Protein AF-D9PFN3-F1 (afdb_monomer_lite)

Structu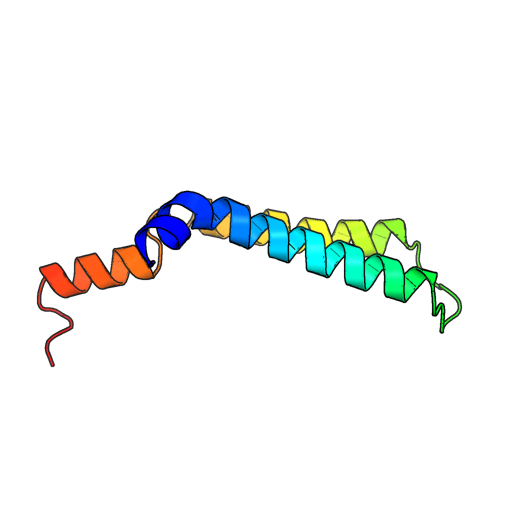re (mmCIF, N/CA/C/O backbone):
data_AF-D9PFN3-F1
#
_entry.id   AF-D9PFN3-F1
#
loop_
_atom_site.group_PDB
_atom_site.id
_atom_site.type_symbol
_atom_site.label_atom_id
_atom_site.label_alt_id
_atom_site.label_comp_id
_atom_site.label_asym_id
_atom_site.label_entity_id
_atom_site.label_seq_id
_atom_site.pdbx_PDB_ins_code
_atom_site.Cartn_x
_atom_site.Cartn_y
_atom_site.Cartn_z
_atom_site.occupancy
_atom_site.B_iso_or_equiv
_atom_site.auth_seq_id
_atom_site.auth_comp_id
_atom_site.auth_asym_id
_atom_site.auth_atom_id
_atom_site.pdbx_PDB_model_num
ATOM 1 N N . MET A 1 1 ? -3.683 -6.101 -27.183 1.00 58.41 1 MET A N 1
ATOM 2 C CA . MET A 1 1 ? -4.266 -6.322 -25.834 1.00 58.41 1 MET A CA 1
ATOM 3 C C . MET A 1 1 ? -3.201 -6.245 -24.736 1.00 58.41 1 MET A C 1
ATOM 5 O O . MET A 1 1 ? -3.430 -5.572 -23.743 1.00 58.41 1 MET A O 1
ATOM 9 N N . THR A 1 2 ? -2.024 -6.846 -24.931 1.00 66.88 2 THR A N 1
ATOM 10 C CA . THR A 1 2 ? -0.873 -6.786 -24.005 1.00 66.88 2 THR A CA 1
ATOM 11 C C . THR A 1 2 ? -0.231 -5.396 -23.879 1.00 66.88 2 THR A C 1
ATOM 13 O O . THR A 1 2 ? 0.149 -5.012 -22.781 1.00 66.88 2 THR A O 1
ATOM 16 N N . GLU A 1 3 ? -0.185 -4.594 -24.950 1.00 71.06 3 GLU A N 1
ATOM 17 C CA . GLU A 1 3 ? 0.346 -3.216 -24.902 1.00 71.06 3 GLU A CA 1
ATOM 18 C C . GLU A 1 3 ? -0.388 -2.309 -23.906 1.00 71.06 3 GLU A C 1
ATOM 20 O O . GLU A 1 3 ? 0.245 -1.561 -23.167 1.00 71.06 3 GLU A O 1
ATOM 25 N N . PHE A 1 4 ? -1.721 -2.407 -23.843 1.00 75.69 4 PHE A N 1
ATOM 26 C CA . PHE A 1 4 ? -2.530 -1.612 -22.918 1.00 75.69 4 PHE A CA 1
ATOM 27 C C . PHE A 1 4 ? -2.196 -1.940 -21.457 1.00 75.69 4 PHE A C 1
ATOM 29 O O . PHE A 1 4 ? -2.084 -1.036 -20.629 1.00 75.69 4 PHE A O 1
ATOM 36 N N . VAL A 1 5 ? -1.997 -3.233 -21.168 1.00 74.81 5 VAL A N 1
ATOM 37 C CA . VAL A 1 5 ? -1.617 -3.738 -19.843 1.00 74.81 5 VAL A CA 1
ATOM 38 C C . VAL A 1 5 ? -0.206 -3.294 -19.477 1.00 74.81 5 VAL A C 1
ATOM 40 O O . VAL A 1 5 ? -0.012 -2.821 -18.365 1.00 74.81 5 VAL A O 1
ATOM 43 N N . ASN A 1 6 ? 0.749 -3.365 -20.406 1.00 72.62 6 ASN A N 1
ATOM 44 C CA . ASN A 1 6 ? 2.126 -2.935 -20.159 1.00 72.62 6 ASN A CA 1
ATOM 45 C C . ASN A 1 6 ? 2.214 -1.423 -19.894 1.00 72.62 6 ASN A C 1
ATOM 47 O O . ASN A 1 6 ? 2.916 -0.995 -18.983 1.00 72.62 6 ASN A O 1
ATOM 51 N N . HIS A 1 7 ? 1.465 -0.605 -20.641 1.00 82.06 7 HIS A N 1
ATOM 52 C CA . HIS A 1 7 ? 1.492 0.851 -20.465 1.00 82.06 7 HIS A CA 1
ATOM 53 C C . HIS A 1 7 ? 0.845 1.305 -19.144 1.00 82.06 7 HIS A C 1
ATOM 55 O O . HIS A 1 7 ? 1.275 2.287 -18.544 1.00 82.06 7 HIS A O 1
ATOM 61 N N . HIS A 1 8 ? -0.164 0.572 -18.660 1.00 83.00 8 HIS A N 1
ATOM 62 C CA . HIS A 1 8 ? -0.894 0.896 -17.428 1.00 83.00 8 HIS A CA 1
ATOM 63 C C . HIS A 1 8 ? -0.549 -0.024 -16.253 1.00 83.00 8 HIS A C 1
ATOM 65 O O . HIS A 1 8 ? -1.239 0.003 -15.235 1.00 83.00 8 HIS A O 1
ATOM 71 N N . GLU A 1 9 ? 0.509 -0.827 -16.356 1.00 80.44 9 GLU A N 1
ATOM 72 C CA . GLU A 1 9 ? 0.842 -1.876 -15.389 1.00 80.44 9 GLU A CA 1
ATOM 73 C C . GLU A 1 9 ? 0.953 -1.324 -13.962 1.00 80.44 9 GLU A C 1
ATOM 75 O O . GLU A 1 9 ? 0.360 -1.862 -13.024 1.00 80.44 9 GLU A O 1
ATOM 80 N N . ALA A 1 10 ? 1.662 -0.203 -13.800 1.00 78.56 10 ALA A N 1
ATOM 81 C CA . ALA A 1 10 ? 1.819 0.463 -12.511 1.00 78.56 10 ALA A CA 1
ATOM 82 C C . ALA A 1 10 ? 0.474 0.957 -11.955 1.00 78.56 10 ALA A C 1
ATOM 84 O O . ALA A 1 10 ? 0.180 0.749 -10.776 1.00 78.56 10 ALA A O 1
ATOM 85 N N . THR A 1 11 ? -0.358 1.560 -12.807 1.00 82.50 11 THR A N 1
ATOM 86 C CA . THR A 1 11 ? -1.683 2.078 -12.445 1.00 82.50 11 THR A CA 1
ATOM 87 C C . THR A 1 11 ? -2.627 0.954 -12.039 1.00 82.50 11 THR A C 1
ATOM 89 O O . THR A 1 11 ? -3.304 1.070 -11.022 1.00 82.50 11 THR A O 1
ATOM 92 N N . ILE A 1 12 ? -2.636 -0.161 -12.773 1.00 84.38 12 ILE A N 1
ATOM 93 C CA . ILE A 1 12 ? -3.447 -1.345 -12.460 1.00 84.38 12 ILE A CA 1
ATOM 94 C C . ILE A 1 12 ? -3.026 -1.919 -11.106 1.00 84.38 12 ILE A C 1
ATOM 96 O O . ILE A 1 12 ? -3.869 -2.163 -10.245 1.00 84.38 12 ILE A O 1
ATOM 100 N N . ARG A 1 13 ? -1.718 -2.084 -10.880 1.00 82.19 13 ARG A N 1
ATOM 101 C CA . ARG A 1 13 ? -1.178 -2.627 -9.626 1.00 82.19 13 ARG A CA 1
ATOM 102 C C . ARG A 1 13 ? -1.541 -1.738 -8.427 1.00 82.19 13 ARG A C 1
ATOM 104 O O . ARG A 1 13 ? -1.950 -2.246 -7.385 1.00 82.19 13 ARG A O 1
ATOM 111 N N . LEU A 1 14 ? -1.461 -0.417 -8.602 1.00 80.75 14 LEU A N 1
ATOM 112 C CA . LEU A 1 14 ? -1.855 0.570 -7.596 1.00 80.75 14 LEU A CA 1
ATOM 113 C C . LEU A 1 14 ? -3.373 0.562 -7.343 1.00 80.75 14 LEU A C 1
ATOM 115 O O . LEU A 1 14 ? -3.804 0.585 -6.192 1.00 80.75 14 LEU A O 1
ATOM 119 N N . ALA A 1 15 ? -4.180 0.475 -8.402 1.00 85.69 15 ALA A N 1
ATOM 120 C CA . ALA A 1 15 ? -5.636 0.418 -8.318 1.00 85.69 15 ALA A CA 1
ATOM 121 C C . ALA A 1 15 ? -6.118 -0.844 -7.591 1.00 85.69 15 ALA A C 1
ATOM 123 O O . ALA A 1 15 ? -6.983 -0.747 -6.724 1.00 85.69 15 ALA A O 1
ATOM 124 N N . PHE A 1 16 ? -5.528 -2.010 -7.871 1.00 85.44 16 PHE A N 1
ATOM 125 C CA . PHE A 1 16 ? -5.822 -3.240 -7.129 1.00 85.44 16 PHE A CA 1
ATOM 126 C C . PHE A 1 16 ? -5.407 -3.137 -5.663 1.00 85.44 16 PHE A C 1
ATOM 128 O O . PHE A 1 16 ? -6.161 -3.561 -4.789 1.00 85.44 16 PHE A O 1
ATOM 135 N N . PHE A 1 17 ? -4.246 -2.542 -5.380 1.00 82.06 17 PHE A N 1
ATOM 136 C CA . PHE A 1 17 ? -3.793 -2.339 -4.008 1.00 82.06 17 PHE A CA 1
ATOM 137 C C . PHE A 1 17 ? -4.782 -1.481 -3.208 1.00 82.06 17 PHE A C 1
ATOM 139 O O . PHE A 1 17 ? -5.288 -1.926 -2.178 1.00 82.06 17 PHE A O 1
ATOM 146 N N . PHE A 1 18 ? -5.115 -0.286 -3.706 1.00 81.94 18 PHE A N 1
ATOM 147 C CA . PHE A 1 18 ? -6.089 0.588 -3.049 1.00 81.94 18 PHE A CA 1
ATOM 148 C C . PHE A 1 18 ? -7.497 -0.006 -3.042 1.00 81.94 18 PHE A C 1
ATOM 150 O O . PHE A 1 18 ? -8.205 0.149 -2.054 1.00 81.94 18 PHE A O 1
ATOM 157 N N . GLY A 1 19 ? -7.900 -0.715 -4.097 1.00 86.69 19 GLY A N 1
ATOM 158 C CA . GLY A 1 19 ? -9.202 -1.369 -4.185 1.00 86.69 19 GLY A CA 1
ATOM 159 C C . GLY A 1 19 ? -9.385 -2.435 -3.109 1.00 86.69 19 GLY A C 1
ATOM 160 O O . GLY A 1 19 ? -10.373 -2.405 -2.380 1.00 86.69 19 GLY A O 1
ATOM 161 N N . ILE A 1 20 ? -8.407 -3.332 -2.944 1.00 83.44 20 ILE A N 1
ATOM 162 C CA . ILE A 1 20 ? -8.426 -4.354 -1.886 1.00 83.44 20 ILE A CA 1
ATOM 163 C C . ILE A 1 20 ? -8.346 -3.695 -0.508 1.00 83.44 20 ILE A C 1
ATOM 165 O O . ILE A 1 20 ? -9.069 -4.088 0.406 1.00 83.44 20 ILE A O 1
ATOM 169 N N . LEU A 1 21 ? -7.503 -2.672 -0.361 1.00 82.69 21 LEU A N 1
ATOM 170 C CA . LEU A 1 21 ? -7.353 -1.938 0.888 1.00 82.69 21 LEU A CA 1
ATOM 171 C C . LEU A 1 21 ? -8.672 -1.279 1.321 1.00 82.69 21 LEU A C 1
ATOM 173 O O . LEU A 1 21 ? -9.098 -1.444 2.462 1.00 82.69 21 LEU A O 1
ATOM 177 N N . LEU A 1 22 ? -9.359 -0.599 0.405 1.00 82.31 22 LEU A N 1
ATOM 178 C CA . LEU A 1 22 ? -10.676 -0.017 0.653 1.00 82.31 22 LEU A CA 1
ATOM 179 C C . LEU A 1 22 ? -11.728 -1.091 0.926 1.00 82.31 22 LEU A C 1
ATOM 181 O O . LEU A 1 22 ? -12.533 -0.924 1.837 1.00 82.31 22 LEU A O 1
ATOM 185 N N . LEU A 1 23 ? -11.704 -2.205 0.191 1.00 84.06 23 LEU A N 1
ATOM 186 C CA . LEU A 1 23 ? -12.642 -3.310 0.378 1.00 84.06 23 LEU A CA 1
ATOM 187 C C . LEU A 1 23 ? -12.512 -3.918 1.779 1.00 84.06 23 LEU A C 1
ATOM 189 O O . LEU A 1 23 ? -13.514 -4.068 2.476 1.00 84.06 23 LEU A O 1
ATOM 193 N N . ILE A 1 24 ? -11.288 -4.202 2.230 1.00 79.31 24 ILE A N 1
ATOM 194 C CA . ILE A 1 24 ? -11.037 -4.708 3.586 1.00 79.31 24 ILE A CA 1
ATOM 195 C C . ILE A 1 24 ? -11.430 -3.662 4.637 1.00 79.31 24 ILE A C 1
ATOM 197 O O . ILE A 1 24 ? -12.037 -4.020 5.646 1.00 79.31 24 ILE A O 1
ATOM 201 N N . GLY A 1 25 ? -11.158 -2.376 4.389 1.00 75.19 25 GLY A N 1
ATOM 202 C CA . GLY A 1 25 ? -11.573 -1.282 5.273 1.00 75.19 25 GLY A CA 1
ATOM 203 C C . GLY A 1 25 ? -13.086 -1.172 5.422 1.00 75.19 25 GLY A C 1
ATOM 204 O O . GLY A 1 25 ? -13.590 -1.059 6.537 1.00 75.19 25 GLY A O 1
ATOM 205 N N . LEU A 1 26 ? -13.821 -1.282 4.317 1.00 78.25 26 LEU A N 1
ATOM 206 C CA . LEU A 1 26 ? -15.281 -1.282 4.314 1.00 78.25 26 LEU A CA 1
ATOM 207 C C . LEU A 1 26 ? -15.844 -2.507 5.038 1.00 78.25 26 LEU A C 1
ATOM 209 O O . LEU A 1 26 ? -16.743 -2.356 5.862 1.00 78.25 26 LEU A O 1
ATOM 213 N N . VAL A 1 27 ? -15.295 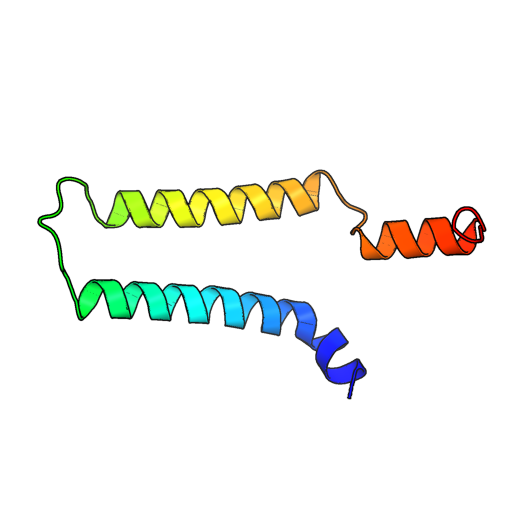-3.701 4.796 1.00 81.25 27 VAL A N 1
ATOM 214 C CA . VAL A 1 27 ? -15.697 -4.929 5.505 1.00 81.25 27 VAL A CA 1
ATOM 215 C C . VAL A 1 27 ? -15.471 -4.797 7.015 1.00 81.25 27 VAL A C 1
ATOM 217 O O . VAL A 1 27 ? -16.330 -5.198 7.801 1.00 81.25 27 VAL A O 1
ATOM 220 N N . GLU A 1 28 ? -14.359 -4.193 7.438 1.00 74.56 28 GLU A N 1
ATOM 221 C CA . GLU A 1 28 ? -14.051 -3.965 8.857 1.00 74.56 28 GLU A CA 1
ATOM 222 C C . GLU A 1 28 ? -15.000 -2.936 9.512 1.00 74.56 28 GLU A C 1
ATOM 224 O O . GLU A 1 28 ? -15.263 -3.026 10.714 1.00 74.56 28 GLU A O 1
ATOM 229 N N . ILE A 1 29 ? -15.556 -1.992 8.738 1.00 71.75 29 ILE A N 1
ATOM 230 C CA . ILE A 1 29 ? -16.583 -1.035 9.194 1.00 71.75 29 ILE A CA 1
ATOM 231 C C . ILE A 1 29 ? -17.972 -1.688 9.257 1.00 71.75 29 ILE A C 1
ATOM 233 O O . ILE A 1 29 ? -18.687 -1.499 10.239 1.00 71.75 29 ILE A O 1
ATOM 237 N N . LEU A 1 30 ? -18.350 -2.450 8.226 1.00 75.44 30 LEU A N 1
ATOM 238 C CA . LEU A 1 30 ? -19.678 -3.061 8.078 1.00 75.44 30 LEU A CA 1
ATOM 239 C C . LEU A 1 30 ? -19.897 -4.258 9.016 1.00 75.44 30 LEU A C 1
ATOM 241 O O . LEU A 1 30 ? -21.028 -4.512 9.425 1.00 75.44 30 LEU A O 1
ATOM 245 N N . ALA A 1 31 ? -18.839 -4.991 9.376 1.00 71.81 31 ALA A N 1
ATOM 246 C CA . ALA A 1 31 ? -18.928 -6.180 10.225 1.00 71.81 31 ALA A CA 1
ATOM 247 C C . ALA A 1 31 ? -17.907 -6.157 11.385 1.00 71.81 31 ALA A C 1
ATOM 249 O O . ALA A 1 31 ? -16.984 -6.981 11.418 1.00 71.81 31 ALA A O 1
ATOM 250 N N . PRO A 1 32 ? -18.063 -5.261 12.382 1.00 66.38 32 PRO A N 1
ATOM 251 C CA . PRO A 1 32 ? -17.151 -5.166 13.517 1.00 66.38 32 PRO A CA 1
ATOM 252 C C . PRO A 1 32 ? -17.385 -6.343 14.478 1.00 66.38 32 PRO A C 1
ATOM 254 O O . PRO A 1 32 ? -18.136 -6.253 15.444 1.00 66.38 32 PRO A O 1
ATOM 257 N N . ARG A 1 33 ? -16.761 -7.493 14.200 1.00 65.06 33 ARG A N 1
ATOM 258 C CA . ARG A 1 33 ? -17.005 -8.749 14.937 1.00 65.06 33 ARG A CA 1
ATOM 259 C C . ARG A 1 33 ? -16.243 -8.905 16.264 1.00 65.06 33 ARG A C 1
ATOM 261 O O . ARG A 1 33 ? -16.437 -9.923 16.921 1.00 65.06 33 ARG A O 1
ATOM 268 N N . ARG A 1 34 ? -15.376 -7.970 16.686 1.00 62.00 34 ARG A N 1
ATOM 269 C CA . ARG A 1 34 ? -14.619 -8.087 17.957 1.00 62.00 34 ARG A CA 1
ATOM 270 C C . ARG A 1 34 ? -14.429 -6.744 18.682 1.00 62.00 34 ARG A C 1
ATOM 272 O O . ARG A 1 34 ? -14.176 -5.746 18.006 1.00 62.00 34 ARG A O 1
ATOM 279 N N . PRO A 1 35 ? -14.482 -6.711 20.032 1.00 58.84 35 PRO A N 1
ATOM 280 C CA . PRO A 1 35 ? -14.093 -5.535 20.807 1.00 58.84 35 PRO A CA 1
ATOM 281 C C . PRO A 1 35 ? -12.601 -5.255 20.589 1.00 58.84 35 PRO A C 1
ATOM 283 O O . PRO A 1 35 ? -11.756 -6.144 20.703 1.00 58.84 35 PRO A O 1
ATOM 286 N N . LEU A 1 36 ? -12.287 -4.022 20.202 1.00 58.47 36 LEU A N 1
ATOM 287 C CA . LEU A 1 36 ? -10.946 -3.609 19.801 1.00 58.47 36 LEU A CA 1
ATOM 288 C C . LEU A 1 36 ? -10.089 -3.358 21.043 1.00 58.47 36 LEU A C 1
ATOM 290 O O . LEU A 1 36 ? -10.245 -2.344 21.713 1.00 58.47 36 LEU A O 1
ATOM 294 N N . THR A 1 37 ? -9.159 -4.263 21.328 1.00 65.50 37 THR A N 1
ATOM 295 C CA . THR A 1 37 ? -8.119 -4.086 22.358 1.00 65.50 37 THR A CA 1
ATOM 296 C C . THR A 1 37 ? -6.952 -3.212 21.882 1.00 65.50 37 THR A C 1
ATOM 298 O O . THR A 1 37 ? -6.076 -2.863 22.665 1.00 65.50 37 THR A O 1
ATOM 301 N N . THR A 1 38 ? -6.913 -2.844 20.598 1.00 62.38 38 THR A N 1
ATOM 302 C CA . THR A 1 38 ? -5.873 -2.004 19.985 1.00 62.38 38 THR A CA 1
ATOM 303 C C . THR A 1 38 ? -6.488 -0.961 19.060 1.00 62.38 38 THR A C 1
ATOM 305 O O . THR A 1 38 ? -7.482 -1.217 18.379 1.00 62.38 38 THR A O 1
ATOM 308 N N . SER A 1 39 ? -5.872 0.224 19.027 1.00 68.38 39 SER A N 1
ATOM 309 C CA . SER A 1 39 ? -6.244 1.332 18.143 1.00 68.38 39 SER A CA 1
ATOM 310 C C . SER A 1 39 ? -6.284 0.887 16.676 1.00 68.38 39 SER A C 1
ATOM 312 O O . SER A 1 39 ? -5.278 0.424 16.131 1.00 68.38 39 SER A O 1
ATOM 314 N N . LYS A 1 40 ? -7.438 1.076 16.014 1.00 66.25 40 LYS A N 1
ATOM 315 C CA . LYS A 1 40 ? -7.620 0.800 14.575 1.00 66.25 40 LYS A CA 1
ATOM 316 C C . LYS A 1 40 ? -6.525 1.473 13.741 1.00 66.25 40 LYS A C 1
ATOM 318 O O . LYS A 1 40 ? -5.927 0.832 12.886 1.00 66.25 40 LYS A O 1
ATOM 323 N N . VAL A 1 41 ? -6.199 2.729 14.045 1.00 67.44 41 VAL A N 1
ATOM 324 C CA . VAL A 1 41 ? -5.207 3.518 13.297 1.00 67.44 41 VAL A CA 1
ATOM 325 C C . VAL A 1 41 ? -3.819 2.879 13.353 1.00 67.44 41 VAL A C 1
ATOM 327 O O . VAL A 1 41 ? -3.140 2.818 12.334 1.00 67.44 41 VAL A O 1
ATOM 330 N N . SER A 1 42 ? -3.419 2.322 14.500 1.00 67.75 42 SER A N 1
ATOM 331 C CA . SER A 1 42 ? -2.114 1.662 14.652 1.00 67.75 42 SER A CA 1
ATOM 332 C C . SER A 1 42 ? -1.991 0.405 13.780 1.00 67.75 42 SER A C 1
ATOM 334 O O . SER A 1 42 ? -0.956 0.185 13.152 1.00 67.75 42 SER A O 1
ATOM 336 N N . ARG A 1 43 ? -3.070 -0.379 13.658 1.00 71.75 43 ARG A N 1
ATOM 337 C CA . ARG A 1 43 ? -3.099 -1.600 12.834 1.00 71.75 43 ARG A CA 1
ATOM 338 C C . ARG A 1 43 ? -2.994 -1.286 11.339 1.00 71.75 43 ARG A C 1
ATOM 340 O O . ARG A 1 43 ? -2.256 -1.942 10.608 1.00 71.75 43 ARG A O 1
ATOM 347 N N . TRP A 1 44 ? -3.709 -0.252 10.906 1.00 71.75 44 TRP A N 1
ATOM 348 C CA . TRP A 1 44 ? -3.685 0.239 9.530 1.00 71.75 44 TRP A CA 1
ATOM 349 C C . TRP A 1 44 ? -2.337 0.863 9.165 1.00 71.75 44 TRP A C 1
ATOM 351 O O . TRP A 1 44 ? -1.799 0.564 8.101 1.00 71.75 44 TRP A O 1
ATOM 361 N N . PHE A 1 45 ? -1.754 1.650 10.072 1.00 75.25 45 PHE A N 1
ATOM 362 C CA . PHE A 1 45 ? -0.431 2.240 9.881 1.00 75.25 45 PHE A CA 1
ATOM 363 C C . PHE A 1 45 ? 0.665 1.171 9.812 1.00 75.25 45 PHE A C 1
ATOM 365 O O . PHE A 1 45 ? 1.540 1.251 8.956 1.00 75.25 45 PHE A O 1
ATOM 372 N N . GLY A 1 46 ? 0.581 0.129 10.648 1.00 76.62 46 GLY A N 1
ATOM 373 C CA . GLY A 1 46 ? 1.493 -1.015 10.588 1.00 76.62 46 GLY A CA 1
ATOM 374 C C . GLY A 1 46 ? 1.425 -1.751 9.247 1.00 76.62 46 GLY A C 1
ATOM 375 O O . GLY A 1 46 ? 2.452 -1.948 8.603 1.00 76.62 46 GLY A O 1
ATOM 376 N N . ASN A 1 47 ? 0.220 -2.094 8.781 1.00 77.56 47 ASN A N 1
ATOM 377 C CA . ASN A 1 47 ? 0.042 -2.804 7.508 1.00 77.56 47 ASN A CA 1
ATOM 378 C C . ASN A 1 47 ? 0.490 -1.970 6.298 1.00 77.56 47 ASN A C 1
ATOM 380 O O . ASN A 1 47 ? 1.197 -2.478 5.429 1.00 77.56 47 ASN A O 1
ATOM 384 N N . LEU A 1 48 ? 0.124 -0.685 6.250 1.00 77.31 48 LEU A N 1
ATOM 385 C CA . LEU A 1 48 ? 0.584 0.226 5.199 1.00 77.31 48 LEU A CA 1
ATOM 386 C C . LEU A 1 48 ? 2.101 0.430 5.251 1.00 77.31 48 LEU A C 1
ATOM 388 O O . LEU A 1 48 ? 2.753 0.416 4.209 1.00 77.31 48 LEU A O 1
ATOM 392 N N . GLY A 1 49 ? 2.669 0.556 6.451 1.00 82.69 49 GLY A N 1
ATOM 393 C CA . GLY A 1 49 ? 4.107 0.682 6.660 1.00 82.69 49 GLY A CA 1
ATOM 394 C C . GLY A 1 49 ? 4.876 -0.516 6.110 1.00 82.69 49 GLY A C 1
ATOM 395 O O . GLY A 1 49 ? 5.816 -0.326 5.344 1.00 82.69 49 GLY A O 1
ATOM 396 N N . VAL A 1 50 ? 4.441 -1.743 6.411 1.00 81.75 50 VAL A N 1
ATOM 397 C CA . VAL A 1 50 ? 5.075 -2.968 5.888 1.00 81.75 50 VAL A CA 1
ATOM 398 C C . VAL A 1 50 ? 5.044 -3.008 4.359 1.00 81.75 50 VAL A C 1
ATOM 400 O O . VAL A 1 50 ? 6.056 -3.334 3.742 1.00 81.75 50 VAL A O 1
ATOM 403 N N . VAL A 1 51 ? 3.928 -2.631 3.728 1.00 80.88 51 VAL A N 1
ATOM 404 C CA . VAL A 1 51 ? 3.835 -2.613 2.259 1.00 80.88 51 VAL A CA 1
ATOM 405 C C . VAL A 1 51 ? 4.743 -1.551 1.645 1.00 80.88 51 VAL A C 1
ATOM 407 O O . VAL A 1 51 ? 5.457 -1.840 0.680 1.00 80.88 51 VAL A O 1
ATOM 410 N N . VAL A 1 52 ? 4.725 -0.327 2.179 1.00 82.38 52 VAL A N 1
ATOM 411 C CA . VAL A 1 52 ? 5.552 0.774 1.666 1.00 82.38 52 VAL A CA 1
ATOM 412 C C . VAL A 1 52 ? 7.027 0.426 1.818 1.00 82.38 52 VAL A C 1
ATOM 414 O O . VAL A 1 52 ? 7.770 0.505 0.842 1.00 82.38 52 VAL A O 1
ATOM 417 N N . ILE A 1 53 ? 7.436 -0.033 3.002 1.00 84.19 53 ILE A N 1
ATOM 418 C CA . ILE A 1 53 ? 8.813 -0.449 3.277 1.00 84.19 53 ILE A CA 1
ATOM 419 C C . ILE A 1 53 ? 9.208 -1.600 2.353 1.00 84.19 53 ILE A C 1
ATOM 421 O O . ILE A 1 53 ? 10.235 -1.506 1.691 1.00 84.19 53 ILE A O 1
ATOM 425 N N . GLY A 1 54 ? 8.383 -2.644 2.230 1.00 81.69 54 GLY A N 1
ATOM 426 C CA . GLY A 1 54 ? 8.657 -3.769 1.335 1.00 81.69 54 GLY A CA 1
ATOM 427 C C . GLY 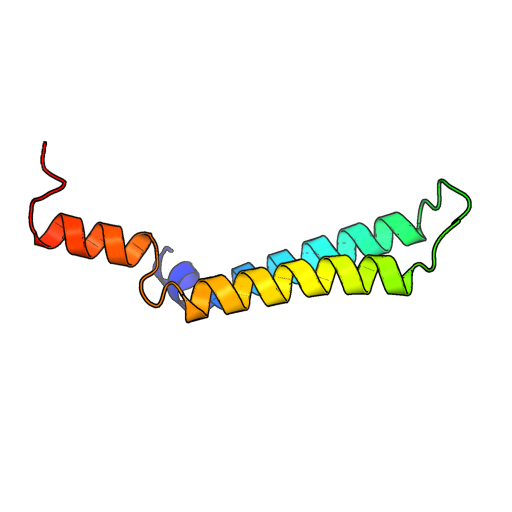A 1 54 ? 8.818 -3.337 -0.124 1.00 81.69 54 GLY A C 1
ATOM 428 O O . GLY A 1 54 ? 9.737 -3.788 -0.802 1.00 81.69 54 GLY A O 1
ATOM 429 N N . THR A 1 55 ? 7.986 -2.406 -0.594 1.00 80.19 55 THR A N 1
ATOM 430 C CA . THR A 1 55 ? 8.043 -1.888 -1.970 1.00 80.19 55 THR A CA 1
ATOM 431 C C . THR A 1 55 ? 9.278 -1.021 -2.209 1.00 80.19 55 THR A C 1
ATOM 433 O O . THR A 1 55 ? 9.925 -1.150 -3.249 1.00 80.19 55 THR A O 1
ATOM 436 N N . VAL A 1 56 ? 9.614 -0.138 -1.264 1.00 82.19 56 VAL A N 1
ATOM 437 C CA . VAL A 1 56 ? 10.800 0.730 -1.336 1.00 82.19 56 VAL A CA 1
ATOM 438 C C . VAL A 1 56 ? 12.074 -0.103 -1.254 1.00 82.19 56 VAL A C 1
ATOM 440 O O . VAL A 1 56 ? 12.976 0.105 -2.057 1.00 82.19 56 VAL A O 1
ATOM 443 N N . LEU A 1 57 ? 12.130 -1.080 -0.346 1.00 83.62 57 LEU A N 1
ATOM 444 C CA . LEU A 1 57 ? 13.256 -2.004 -0.234 1.00 83.62 57 LEU A CA 1
ATOM 445 C C . LEU A 1 57 ? 13.416 -2.836 -1.502 1.00 83.62 57 LEU A C 1
ATOM 447 O O . LEU A 1 57 ? 14.524 -2.917 -2.017 1.00 83.62 57 LEU A O 1
ATOM 451 N N . LEU A 1 58 ? 12.333 -3.392 -2.055 1.00 78.25 58 LEU A N 1
ATOM 452 C CA . LEU A 1 58 ? 12.393 -4.110 -3.331 1.00 78.25 58 LEU A CA 1
ATOM 453 C C . LEU A 1 58 ? 12.914 -3.212 -4.455 1.00 78.25 58 LEU A C 1
ATOM 455 O O . LEU A 1 58 ? 13.830 -3.614 -5.157 1.00 78.25 58 LEU A O 1
ATOM 459 N N . ARG A 1 59 ? 12.399 -1.987 -4.605 1.00 76.75 59 ARG A N 1
ATOM 460 C CA . ARG A 1 59 ? 12.868 -1.056 -5.649 1.00 76.75 59 ARG A CA 1
ATOM 461 C C . ARG A 1 59 ? 14.289 -0.535 -5.426 1.00 76.75 59 ARG A C 1
ATOM 463 O O . ARG A 1 59 ? 14.965 -0.233 -6.402 1.00 76.75 59 ARG A O 1
ATOM 470 N N . GLY A 1 60 ? 14.725 -0.399 -4.176 1.00 75.94 60 GLY A N 1
ATOM 471 C CA . GLY A 1 60 ? 16.060 0.088 -3.829 1.00 75.94 60 GLY A CA 1
ATOM 472 C C . GLY A 1 60 ? 17.139 -0.992 -3.913 1.00 75.94 60 GLY A C 1
ATOM 473 O O . GLY A 1 60 ? 18.229 -0.727 -4.405 1.00 75.94 60 GLY A O 1
ATOM 474 N N . I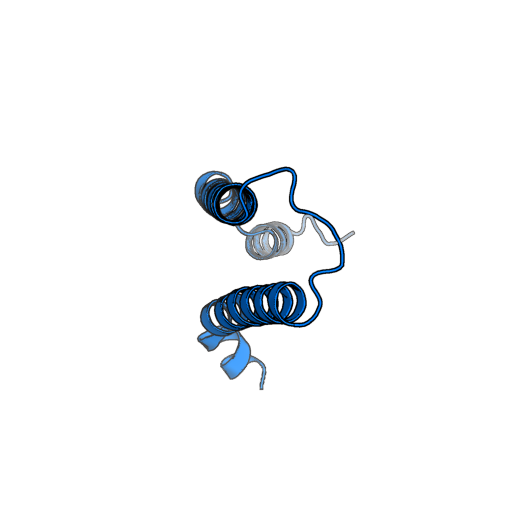LE A 1 61 ? 16.834 -2.208 -3.450 1.00 75.25 61 ILE A N 1
ATOM 475 C CA . ILE A 1 61 ? 17.767 -3.347 -3.419 1.00 75.25 61 ILE A CA 1
ATOM 476 C C . ILE A 1 61 ? 17.784 -4.076 -4.763 1.00 75.25 61 ILE A C 1
ATOM 478 O O . ILE A 1 61 ? 18.841 -4.522 -5.204 1.00 75.25 61 ILE A O 1
ATOM 482 N N . PHE A 1 62 ? 16.632 -4.183 -5.428 1.00 66.69 62 PHE A N 1
ATOM 483 C CA . PHE A 1 62 ? 16.504 -4.807 -6.739 1.00 66.69 62 PHE A CA 1
ATOM 484 C C . PHE A 1 62 ? 16.199 -3.736 -7.795 1.00 66.69 62 PHE A C 1
ATOM 486 O O . PHE A 1 62 ? 15.044 -3.565 -8.189 1.00 66.69 62 PHE A O 1
ATOM 493 N N . PRO A 1 63 ? 17.227 -3.034 -8.318 1.00 64.56 63 PRO A N 1
ATOM 494 C CA . PRO A 1 63 ? 17.057 -2.183 -9.499 1.00 64.56 63 PRO A CA 1
ATOM 495 C C . PRO A 1 63 ? 16.668 -3.008 -10.736 1.00 64.56 63 PRO A C 1
ATOM 497 O O . PRO A 1 63 ? 16.182 -2.476 -11.731 1.00 64.56 63 PRO A O 1
ATOM 500 N N . VAL A 1 64 ? 16.873 -4.324 -10.662 1.00 64.62 64 VAL A N 1
ATOM 501 C CA . VAL A 1 64 ? 16.567 -5.304 -11.693 1.00 64.62 64 VAL A CA 1
ATOM 502 C C . VAL A 1 64 ? 15.386 -6.134 -11.197 1.00 64.62 64 VAL A C 1
ATOM 504 O O . VAL A 1 64 ? 15.510 -6.899 -10.242 1.00 64.62 64 VAL A O 1
ATOM 507 N N . THR A 1 65 ? 14.218 -5.970 -11.818 1.00 71.31 65 THR A N 1
ATOM 508 C CA . THR A 1 65 ? 13.059 -6.823 -11.518 1.00 71.31 65 THR A CA 1
ATOM 509 C C . THR A 1 65 ? 13.374 -8.281 -11.877 1.00 71.31 65 THR A C 1
ATOM 511 O O . THR A 1 65 ? 14.227 -8.542 -12.725 1.00 71.31 65 THR A O 1
ATOM 514 N N . ALA A 1 66 ? 12.667 -9.252 -11.286 1.00 71.19 66 ALA A N 1
ATOM 515 C CA . ALA A 1 66 ? 12.812 -10.667 -11.660 1.00 71.19 66 ALA A CA 1
ATOM 516 C C . ALA A 1 66 ? 12.642 -10.892 -13.178 1.00 71.19 66 ALA A C 1
ATOM 518 O O . ALA A 1 66 ? 13.312 -11.739 -13.761 1.00 71.19 66 ALA A O 1
ATOM 519 N N . VAL A 1 67 ? 11.807 -10.071 -13.824 1.00 69.50 67 VAL A N 1
ATOM 520 C CA . VAL A 1 67 ? 11.608 -10.057 -15.279 1.00 69.50 67 VAL A CA 1
ATOM 521 C C . VAL A 1 67 ? 12.860 -9.571 -16.016 1.00 69.50 67 VAL A C 1
ATOM 523 O O . VAL A 1 67 ? 13.267 -10.193 -16.993 1.00 69.50 67 VAL A O 1
ATOM 526 N N . GLN A 1 68 ? 13.520 -8.507 -15.546 1.00 69.75 68 GLN A N 1
ATOM 527 C CA . GLN A 1 68 ? 14.791 -8.066 -16.132 1.00 69.75 68 GLN A CA 1
ATOM 528 C C . GLN A 1 68 ? 15.924 -9.081 -15.912 1.00 69.75 68 GLN A C 1
ATOM 530 O O . GLN A 1 68 ? 16.732 -9.277 -16.817 1.00 69.75 68 GLN A O 1
ATOM 535 N N . LEU A 1 69 ? 15.992 -9.724 -14.740 1.00 74.88 69 LEU A N 1
ATOM 536 C CA . LEU A 1 69 ? 16.967 -10.791 -14.484 1.00 74.88 69 LEU A CA 1
ATOM 537 C C . LEU A 1 69 ? 16.748 -11.963 -15.444 1.00 74.88 69 LEU A C 1
ATOM 539 O O . LEU A 1 69 ? 17.711 -12.439 -16.037 1.00 74.88 69 LEU A O 1
ATOM 543 N N . ALA A 1 70 ? 15.494 -12.375 -15.656 1.00 73.88 70 ALA A N 1
ATOM 544 C CA . ALA A 1 70 ? 15.149 -13.416 -16.620 1.00 73.88 70 ALA A CA 1
ATOM 545 C C . ALA A 1 70 ? 15.580 -13.040 -18.048 1.00 73.88 70 ALA A C 1
ATOM 547 O O . ALA A 1 70 ? 16.238 -13.835 -18.709 1.00 73.88 70 ALA A O 1
ATOM 548 N N . PHE A 1 71 ? 15.314 -11.805 -18.489 1.00 75.25 71 PHE A N 1
ATOM 549 C CA . PHE A 1 71 ? 15.772 -11.310 -19.794 1.00 75.25 71 PHE A CA 1
ATOM 550 C C . PHE A 1 71 ? 17.301 -11.282 -19.932 1.00 75.25 71 PHE A C 1
ATOM 552 O O . PHE A 1 71 ? 17.838 -11.551 -21.004 1.00 75.25 71 PHE A O 1
ATOM 559 N N . TRP A 1 72 ? 18.019 -10.938 -18.863 1.00 75.00 72 TRP A N 1
ATOM 560 C CA . TRP A 1 72 ? 19.481 -10.897 -18.877 1.00 75.00 72 TRP A CA 1
ATOM 561 C C . TRP A 1 72 ? 20.100 -12.301 -18.916 1.00 75.00 72 TRP A C 1
ATOM 563 O O . TRP A 1 72 ? 21.107 -12.519 -19.590 1.00 75.00 72 TRP A O 1
ATOM 573 N N . VAL A 1 73 ? 19.481 -13.261 -18.223 1.00 79.75 73 VAL A N 1
ATOM 574 C CA . VAL A 1 73 ? 19.851 -14.685 -18.254 1.00 79.75 73 VAL A CA 1
ATOM 575 C C . VAL A 1 73 ? 19.563 -15.301 -19.627 1.00 79.75 73 VAL A C 1
ATOM 577 O O . VAL A 1 73 ? 20.405 -16.042 -20.137 1.00 79.75 73 VAL A O 1
ATOM 580 N N . ASP A 1 74 ? 18.433 -14.945 -20.241 1.00 76.69 74 ASP A N 1
ATOM 581 C CA . ASP A 1 74 ? 18.047 -15.365 -21.593 1.00 76.69 74 ASP A CA 1
ATOM 582 C C . ASP A 1 74 ? 19.056 -14.874 -22.646 1.00 76.69 74 ASP A C 1
ATOM 584 O O . ASP A 1 74 ? 19.617 -15.671 -23.397 1.00 76.69 74 ASP A O 1
ATOM 588 N N . GLN A 1 75 ? 19.431 -13.587 -22.609 1.00 77.62 75 GLN A N 1
ATOM 589 C CA . GLN A 1 75 ? 20.458 -13.031 -23.506 1.00 77.62 75 GLN A CA 1
ATOM 590 C C . GLN A 1 75 ? 21.844 -13.669 -23.337 1.00 77.62 75 GLN A C 1
ATOM 592 O O . GLN A 1 75 ? 22.622 -13.719 -24.288 1.00 77.62 75 GLN A O 1
ATOM 597 N N . LYS A 1 76 ? 22.178 -14.149 -22.135 1.00 77.44 76 LYS A N 1
ATOM 598 C CA . LYS A 1 76 ? 23.445 -14.848 -21.874 1.00 77.44 76 LYS A CA 1
ATOM 599 C C . LYS A 1 76 ? 23.408 -16.338 -22.215 1.00 77.44 76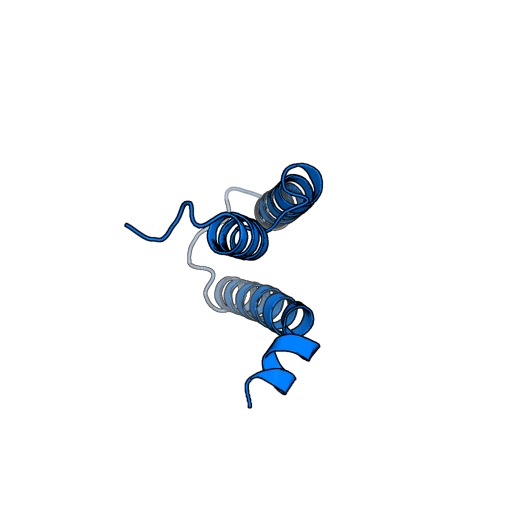 LYS A C 1
ATOM 601 O O . LYS A 1 76 ? 24.436 -17.000 -22.085 1.00 77.44 76 LYS A O 1
ATOM 606 N N . GLY A 1 77 ? 22.257 -16.871 -22.631 1.00 70.00 77 GLY A N 1
ATOM 607 C CA . GLY A 1 77 ? 22.078 -18.293 -22.929 1.00 70.00 77 GLY A CA 1
ATOM 608 C C . GLY A 1 77 ? 22.199 -19.200 -21.701 1.00 70.00 77 GLY A C 1
ATOM 609 O O . GLY A 1 77 ? 22.324 -20.410 -21.849 1.00 70.00 77 GLY A O 1
ATOM 610 N N . TRP A 1 78 ? 22.169 -18.639 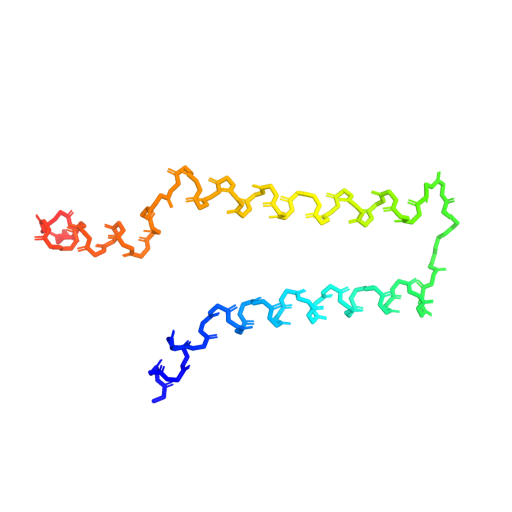-20.489 1.00 73.44 78 TRP A N 1
ATOM 611 C CA . TRP A 1 78 ? 22.314 -19.393 -19.237 1.00 73.44 78 TRP A CA 1
ATOM 612 C C . TRP A 1 78 ? 21.022 -20.123 -18.826 1.00 73.44 78 TRP A C 1
ATOM 614 O O . TRP A 1 78 ? 21.064 -20.955 -17.926 1.00 73.44 78 TRP A O 1
ATOM 624 N N . GLY A 1 79 ? 19.891 -19.821 -19.478 1.00 63.16 79 GLY A N 1
ATOM 625 C CA . GLY A 1 79 ? 18.587 -20.469 -19.267 1.00 63.16 79 GLY A CA 1
ATOM 626 C C . GLY A 1 79 ? 18.210 -21.535 -20.305 1.00 63.16 79 GLY A C 1
ATOM 627 O O . GLY A 1 79 ? 17.162 -22.155 -20.161 1.00 63.16 79 GLY A O 1
ATOM 628 N N . ASN A 1 80 ? 19.044 -21.756 -21.327 1.00 56.72 80 ASN A N 1
ATOM 629 C CA . ASN A 1 80 ? 18.837 -22.798 -22.336 1.00 56.72 80 ASN A CA 1
ATOM 630 C C . ASN A 1 80 ? 19.452 -24.118 -21.842 1.00 56.72 80 ASN A C 1
ATOM 632 O O . ASN A 1 80 ? 20.551 -24.481 -22.264 1.00 56.72 80 ASN A O 1
ATOM 636 N N . VAL A 1 81 ? 18.777 -24.806 -20.919 1.00 54.81 81 VAL A N 1
ATOM 637 C CA . VAL A 1 81 ? 19.058 -26.209 -20.558 1.00 54.81 81 VAL A CA 1
ATOM 638 C C . VAL A 1 81 ? 17.762 -26.997 -20.604 1.00 54.81 81 VAL A C 1
ATOM 640 O O . VAL A 1 81 ? 16.757 -26.486 -20.062 1.00 54.81 81 VAL A O 1
#

Sequence (81 aa):
MTEFVNHHEATIRLAFFFGILLLIGLVEILAPRRPLTTSKVSRWFGNLGVVVIGTVLLRGIFPVTAVQLAFWVDQKGWGNV

Radius of gyration: 18.95 Å; chains: 1; bounding box: 43×30×48 Å

Organism: NCBI:txid749907

pLDDT: mean 74.64, std 7.66, range [54.81, 86.69]

Secondary structure (DSSP, 8-state):
-HHHHHHTHHHHHHHHHHHHHHHHHHHHHH---S--SS-HHHHHHHHHHHHHHHHHHHHHH-SS-HHHHHHHHHHTTTT--

Foldseek 3Di:
DVVVCVVCVVVVVVCVVVVVVVVVVVCCVVCVPDDDPDDPVVVSCVVVVVVVCVVCCCVVVPVADPVNVVVVCVVVCVPVD